Protein AF-C6TDS9-F1 (afdb_monomer)

Organism: Glycine max (NCBI:txid3847)

Solvent-acc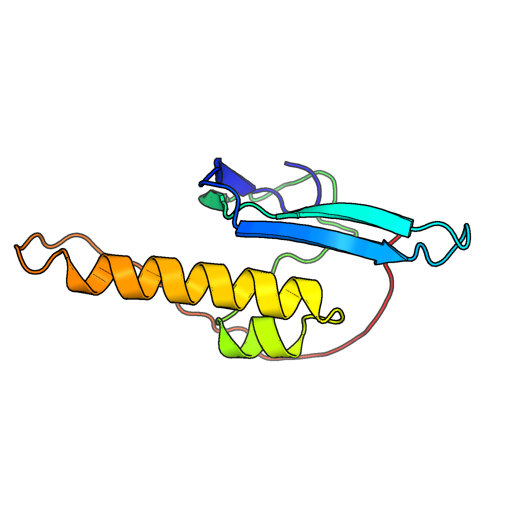essible surface area (backbone atoms only — not comparable to full-atom values): 7444 Å² total; per-residue (Å²): 88,74,69,66,22,49,42,59,50,76,49,73,74,61,52,74,47,79,48,71,44,93,85,71,83,42,78,43,80,47,74,45,61,52,67,51,74,76,45,77,50,94,74,41,92,35,59,91,84,37,84,79,78,79,65,48,75,68,58,46,47,69,69,41,87,46,71,68,55,37,51,44,52,50,49,50,52,52,52,55,55,58,52,62,75,76,54,94,64,90,77,98,66,88,81,71,77,71,81,62,82,80,81,87,80,91,76,91,82,77,99,123

pLDDT: mean 75.98, std 24.21, range [27.31, 96.69]

Secondary structure (DSSP, 8-state):
-TTT-EEEEE----EEEEEE-TTTS-EEEEEE--EEEEEE-S--TTTTT-------HHHHHHH--SHHHHHHHHHHHHHHHHHHTT--S-----------------------

Radius of gyration: 16.45 Å; Cα contacts (8 Å, |Δi|>4): 104; chains: 1; bounding box: 48×30×35 Å

Foldseek 3Di:
DPQFQFDADWADWLDKDWDADPPPRDIDIDTDIDGDTDDHDPDDDCVVPHDHADDDLVVQLVPPPDPVSNSSSVSVVVVVVVVVVVDPDDDDDDPCPPDGDDDDDDDDDDDD

Nearest PDB structures (foldseek):
  3i7u-assembly1_B  TM=8.064E-01  e=2.008E-01  Aquifex aeolicus VF5
  2b0v-assembly1_A  TM=7.142E-0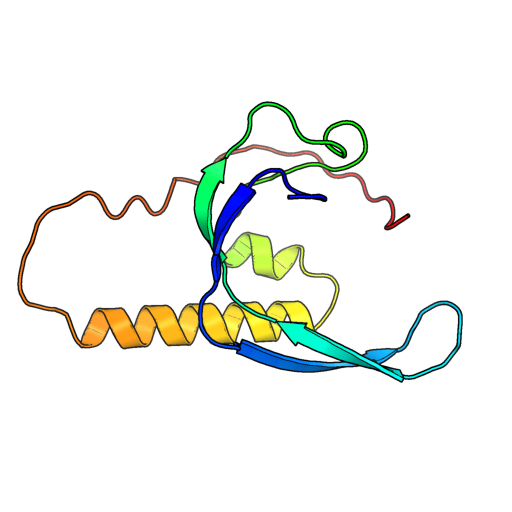1  e=6.381E-01  Nitrosomonas europaea

InterPro domains:
  IPR015797 NUDIX hydrolase-like domain superfamily [SSF55811] (1-81)

Sequence (112 aa):
MEEAGVRGIVGGKLGKWSFKSKTHDTFYEGYMFPLLVQEQLEFWPEQNVRQRIWMSVTEAREVCQHWWMKEALDRLVNRLSGQKQLGHHRDNNKQVLGSINCKGDAKSDLCK

Structure (mmCIF, N/CA/C/O backbone):
data_AF-C6TDS9-F1
#
_entry.id   AF-C6TDS9-F1
#
loop_
_atom_site.group_PDB
_atom_site.id
_atom_site.type_symbol
_atom_site.label_atom_id
_atom_site.label_alt_id
_atom_site.label_comp_id
_atom_site.label_asym_id
_atom_site.label_entity_id
_atom_site.label_seq_id
_atom_site.pdbx_PDB_ins_code
_atom_site.Cartn_x
_atom_site.Cartn_y
_atom_site.Cartn_z
_atom_site.occupancy
_atom_site.B_iso_or_equiv
_atom_site.auth_seq_id
_atom_site.auth_comp_id
_atom_site.auth_asym_id
_atom_site.auth_atom_id
_atom_site.pdbx_PDB_model_num
ATOM 1 N N . MET A 1 1 ? 5.770 -7.316 10.495 1.00 59.03 1 MET A N 1
ATOM 2 C CA . MET A 1 1 ? 5.916 -6.230 11.493 1.00 59.03 1 MET A CA 1
ATOM 3 C C . MET A 1 1 ? 7.026 -5.281 11.077 1.00 59.03 1 MET A C 1
ATOM 5 O O . MET A 1 1 ? 6.896 -4.087 11.320 1.00 59.03 1 MET A O 1
ATOM 9 N N . GLU A 1 2 ? 8.069 -5.808 10.434 1.00 56.34 2 GLU A N 1
ATOM 10 C CA . 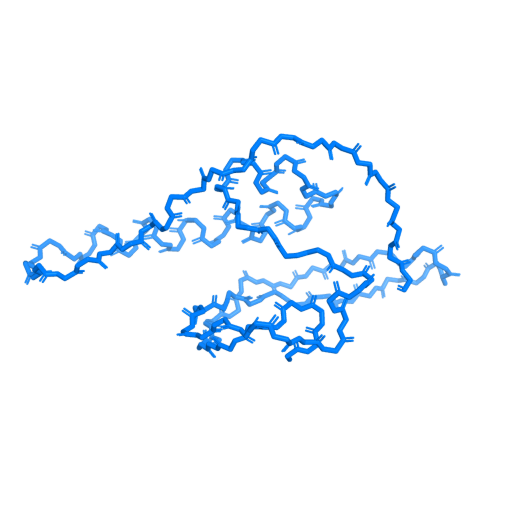GLU A 1 2 ? 9.053 -5.049 9.658 1.00 56.34 2 GLU A CA 1
ATOM 11 C C . GLU A 1 2 ? 8.398 -3.997 8.738 1.00 56.34 2 GLU A C 1
ATOM 13 O O . GLU A 1 2 ? 7.203 -4.061 8.428 1.00 56.34 2 GLU A O 1
ATOM 18 N N . GLU A 1 3 ? 9.190 -2.990 8.393 1.00 79.12 3 GLU A N 1
ATOM 19 C CA . GLU A 1 3 ? 8.881 -1.787 7.614 1.00 79.12 3 GLU A CA 1
ATOM 20 C C . GLU A 1 3 ? 7.929 -0.735 8.224 1.00 79.12 3 GLU A C 1
ATOM 22 O O . GLU A 1 3 ? 8.206 0.457 8.091 1.00 79.12 3 GLU A O 1
ATOM 27 N N . ALA A 1 4 ? 6.837 -1.118 8.904 1.00 87.38 4 ALA A N 1
ATOM 28 C CA . ALA A 1 4 ? 5.819 -0.150 9.364 1.00 87.38 4 ALA A CA 1
ATOM 29 C C . ALA A 1 4 ? 5.321 -0.316 10.812 1.00 87.38 4 ALA A C 1
ATOM 31 O O . ALA A 1 4 ? 4.585 0.542 11.298 1.00 87.38 4 ALA A O 1
ATOM 32 N N . GLY A 1 5 ? 5.678 -1.384 11.532 1.00 92.81 5 GLY A N 1
ATOM 33 C CA . GLY A 1 5 ? 5.323 -1.515 12.953 1.00 92.81 5 GLY A CA 1
ATOM 34 C C . GLY A 1 5 ? 3.819 -1.592 13.239 1.00 92.81 5 GLY A C 1
ATOM 35 O O . GLY A 1 5 ? 3.361 -1.057 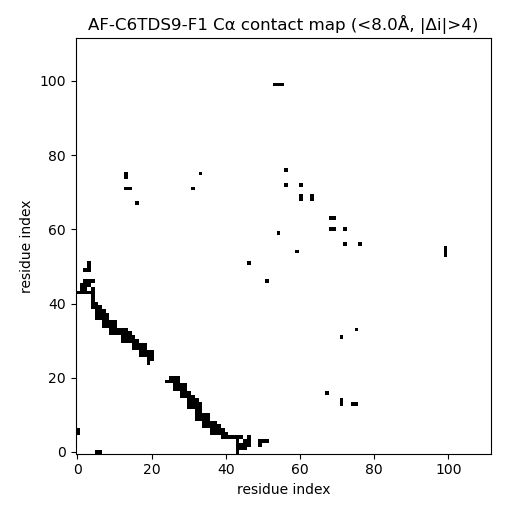14.243 1.00 92.81 5 GLY A O 1
ATOM 36 N N . VAL A 1 6 ? 3.036 -2.222 12.360 1.00 93.25 6 VAL A N 1
ATOM 37 C CA . VAL A 1 6 ? 1.583 -2.404 12.534 1.00 93.25 6 VAL A CA 1
ATOM 38 C C . VAL A 1 6 ? 1.198 -3.881 12.555 1.00 93.25 6 VAL A C 1
ATOM 40 O O . VAL A 1 6 ? 1.867 -4.725 11.948 1.00 93.25 6 VAL A O 1
ATOM 43 N N . ARG A 1 7 ? 0.097 -4.198 13.241 1.00 92.62 7 ARG A N 1
ATOM 44 C CA . ARG A 1 7 ? -0.549 -5.518 13.237 1.00 92.62 7 ARG A CA 1
ATOM 45 C C . ARG A 1 7 ? -2.029 -5.365 12.935 1.00 92.62 7 ARG A C 1
ATOM 47 O O . ARG A 1 7 ? -2.641 -4.343 13.241 1.00 92.62 7 ARG A O 1
ATOM 54 N N . GLY A 1 8 ? -2.606 -6.386 12.319 1.00 93.31 8 GLY A N 1
ATOM 55 C CA . GLY A 1 8 ? -3.988 -6.327 11.884 1.00 93.31 8 GLY A CA 1
ATOM 56 C C . GLY A 1 8 ? -4.442 -7.571 11.146 1.00 93.31 8 GLY A C 1
ATOM 57 O O . GLY A 1 8 ? -3.720 -8.565 11.061 1.00 93.31 8 GLY A O 1
ATOM 58 N N . ILE A 1 9 ? -5.643 -7.483 10.585 1.00 93.75 9 ILE A N 1
ATOM 59 C CA . ILE A 1 9 ? -6.276 -8.567 9.838 1.00 93.75 9 ILE A CA 1
ATOM 60 C C . ILE A 1 9 ? -6.007 -8.363 8.351 1.00 93.75 9 ILE A C 1
ATOM 62 O O . ILE A 1 9 ? -6.356 -7.329 7.777 1.00 93.75 9 ILE A O 1
ATOM 66 N N . VAL A 1 10 ? -5.396 -9.361 7.717 1.00 94.50 10 VAL A N 1
ATOM 67 C CA . VAL A 1 10 ? -5.177 -9.361 6.268 1.00 94.50 10 VAL A CA 1
ATOM 68 C C . VAL A 1 10 ? -6.502 -9.653 5.568 1.00 94.50 10 VAL A C 1
ATOM 70 O O . VAL A 1 10 ? -7.149 -10.665 5.830 1.00 94.50 10 VAL A O 1
ATOM 73 N N . GLY A 1 11 ? -6.917 -8.759 4.678 1.00 92.88 11 GLY A N 1
ATOM 74 C CA . GLY A 1 11 ? -8.094 -8.950 3.841 1.00 92.88 11 GLY A CA 1
ATOM 75 C C . GLY A 1 11 ? -7.796 -9.744 2.569 1.00 92.88 11 GLY A C 1
ATOM 76 O O . GLY A 1 11 ? -6.658 -10.090 2.258 1.00 92.88 11 GLY A O 1
ATOM 77 N N . GLY A 1 12 ? -8.839 -10.010 1.782 1.00 93.62 12 GLY A N 1
ATOM 78 C CA . GLY A 1 12 ? -8.696 -10.751 0.527 1.00 93.62 12 GLY A CA 1
ATOM 79 C C . GLY A 1 12 ? -7.815 -10.031 -0.502 1.00 93.62 12 GLY A C 1
ATOM 80 O O . GLY A 1 12 ? -7.828 -8.801 -0.586 1.00 93.62 12 GLY A O 1
ATOM 81 N N . LYS A 1 13 ? -7.114 -10.805 -1.339 1.00 96.38 13 LYS A N 1
ATOM 82 C CA . LYS A 1 13 ? -6.253 -10.317 -2.432 1.00 96.38 13 LYS A CA 1
ATOM 83 C C . LYS A 1 13 ? -6.921 -9.194 -3.242 1.00 96.38 13 LYS A C 1
ATOM 85 O O . LYS A 1 13 ? -8.076 -9.322 -3.653 1.00 96.38 13 LYS A O 1
ATOM 90 N N . LEU A 1 14 ? -6.198 -8.101 -3.482 1.00 93.56 14 LEU A N 1
ATOM 91 C CA . LEU A 1 14 ? -6.618 -7.000 -4.363 1.00 93.56 14 LEU A CA 1
ATOM 92 C C . LEU A 1 14 ? -6.280 -7.307 -5.821 1.00 93.56 14 LEU A C 1
ATOM 94 O O . LEU A 1 14 ? -7.047 -6.992 -6.730 1.00 93.56 14 LEU A O 1
ATOM 98 N N . GLY A 1 15 ? -5.146 -7.961 -6.052 1.00 94.00 15 GLY A N 1
ATOM 99 C CA . GLY A 1 15 ? -4.730 -8.353 -7.386 1.00 94.00 15 GLY A CA 1
ATOM 100 C C . GLY A 1 15 ? -3.341 -8.966 -7.420 1.00 94.00 15 GLY A C 1
ATOM 101 O O . GLY A 1 15 ? -2.739 -9.263 -6.385 1.00 94.00 15 GLY A O 1
ATOM 102 N N . LYS A 1 16 ? -2.884 -9.168 -8.650 1.00 94.75 16 LYS A N 1
ATOM 103 C CA . LYS A 1 16 ? -1.567 -9.663 -9.023 1.00 94.75 16 LYS A CA 1
ATOM 104 C C . LYS A 1 16 ? -1.062 -8.758 -10.142 1.00 94.75 16 LYS A C 1
ATOM 106 O O . LYS A 1 16 ? -1.819 -8.496 -11.075 1.00 94.75 16 LYS A O 1
ATOM 111 N N . TRP A 1 17 ? 0.181 -8.309 -10.046 1.00 93.00 17 TRP A N 1
ATOM 112 C CA . TRP A 1 17 ? 0.806 -7.428 -11.028 1.00 93.00 17 TRP A CA 1
ATOM 113 C C . TRP A 1 17 ? 2.206 -7.915 -11.356 1.00 93.00 17 TRP A C 1
ATOM 115 O O . TRP A 1 17 ? 2.908 -8.417 -10.481 1.00 93.00 17 TRP A O 1
ATOM 125 N N . SER A 1 18 ? 2.622 -7.732 -12.603 1.00 88.00 18 SER A N 1
ATOM 126 C CA . SER A 1 18 ? 4.006 -7.950 -13.011 1.00 88.00 18 SER A CA 1
ATOM 127 C C . SER A 1 18 ? 4.751 -6.619 -12.990 1.00 88.00 18 SER A C 1
ATOM 129 O O . SER A 1 18 ? 4.262 -5.620 -13.519 1.00 88.00 18 SER A O 1
ATOM 131 N N . PHE A 1 19 ? 5.934 -6.589 -12.385 1.00 82.94 19 PHE A N 1
ATOM 132 C CA . PHE A 1 19 ? 6.793 -5.410 -12.344 1.00 82.94 19 PHE A CA 1
ATOM 133 C C . PHE A 1 19 ? 8.231 -5.783 -12.692 1.00 82.94 19 PHE A C 1
ATOM 135 O O . PHE A 1 19 ? 8.692 -6.889 -12.421 1.00 82.94 19 PHE A O 1
ATOM 142 N N . LYS A 1 20 ? 8.945 -4.856 -13.326 1.00 81.81 20 LYS A N 1
ATOM 143 C CA . LYS A 1 20 ? 10.330 -5.069 -13.740 1.00 81.81 20 LYS A CA 1
ATOM 144 C C . LYS A 1 20 ? 11.277 -4.692 -12.604 1.00 81.81 20 LYS A C 1
ATOM 146 O O . LYS A 1 20 ? 11.145 -3.612 -12.026 1.00 81.81 20 LYS A O 1
ATOM 151 N N . SER A 1 21 ? 12.230 -5.565 -12.289 1.00 77.81 21 SER A N 1
ATOM 152 C CA . SER A 1 21 ? 13.294 -5.239 -11.340 1.00 77.81 21 SER A CA 1
ATOM 153 C C . SER A 1 21 ? 14.220 -4.176 -11.915 1.00 77.81 21 SER A C 1
ATOM 155 O O . SER A 1 21 ? 14.590 -4.225 -13.087 1.00 77.81 21 SER A O 1
ATOM 157 N N . LYS A 1 22 ? 14.633 -3.233 -11.063 1.00 74.50 22 LYS A N 1
ATOM 158 C CA . LYS A 1 22 ? 15.603 -2.193 -11.427 1.00 74.50 22 LYS A CA 1
ATOM 159 C C . LYS A 1 22 ? 17.013 -2.750 -11.645 1.00 74.50 22 LYS A C 1
ATOM 161 O O . LYS A 1 22 ? 17.804 -2.111 -12.322 1.00 74.50 22 LYS A O 1
ATOM 166 N N . THR A 1 23 ? 17.336 -3.901 -11.053 1.00 74.88 23 THR A N 1
ATOM 167 C CA . THR A 1 23 ? 18.710 -4.424 -10.981 1.00 74.88 23 THR A CA 1
ATOM 168 C C . THR A 1 23 ? 18.974 -5.614 -11.891 1.00 74.88 23 THR A C 1
ATOM 170 O O . THR A 1 23 ? 20.108 -5.793 -12.312 1.00 74.88 23 THR A O 1
ATOM 173 N N . HIS A 1 24 ? 17.958 -6.419 -12.206 1.00 70.81 24 HIS A N 1
ATOM 174 C CA . HIS A 1 24 ? 18.172 -7.717 -12.861 1.00 70.81 24 HIS A CA 1
ATOM 175 C C . HIS A 1 24 ? 17.519 -7.844 -14.241 1.00 70.81 24 HIS A C 1
ATOM 177 O O . HIS A 1 24 ? 17.504 -8.936 -14.788 1.00 70.81 24 HIS A O 1
ATOM 183 N N . ASP A 1 25 ? 16.933 -6.772 -14.786 1.00 77.31 25 ASP A N 1
ATOM 184 C CA . ASP A 1 25 ? 16.151 -6.762 -16.043 1.00 77.31 25 ASP A CA 1
ATOM 185 C C . ASP A 1 25 ? 15.000 -7.796 -16.122 1.00 77.31 25 ASP A C 1
ATOM 187 O O . ASP A 1 25 ? 14.298 -7.892 -17.124 1.00 77.31 25 ASP A O 1
ATOM 191 N N . THR A 1 26 ? 14.747 -8.520 -15.033 1.00 84.69 26 THR A N 1
ATOM 192 C CA . THR A 1 26 ? 13.752 -9.586 -14.918 1.00 84.69 26 THR A CA 1
ATOM 193 C C . THR A 1 26 ? 12.404 -9.043 -14.453 1.00 84.69 26 THR A C 1
ATOM 195 O O . THR A 1 26 ? 12.324 -8.107 -13.648 1.00 84.69 26 THR A O 1
ATOM 198 N N . PHE A 1 27 ? 11.327 -9.662 -14.937 1.00 83.69 27 PHE A N 1
ATOM 199 C CA . PHE A 1 27 ? 9.967 -9.413 -14.472 1.00 83.69 27 PHE A CA 1
ATOM 200 C C . PHE A 1 27 ? 9.637 -10.290 -13.266 1.00 83.69 27 PHE A C 1
ATOM 202 O O . PHE A 1 27 ? 9.823 -11.503 -13.293 1.00 83.69 27 PHE A O 1
ATOM 209 N N . TYR A 1 28 ? 9.106 -9.660 -12.226 1.00 86.25 28 TYR A N 1
ATOM 210 C CA . TYR A 1 28 ? 8.643 -10.299 -11.004 1.00 86.25 28 TYR A CA 1
ATOM 211 C C . TYR A 1 28 ? 7.140 -10.128 -10.870 1.00 86.25 28 TYR A C 1
ATOM 213 O O . TYR A 1 28 ? 6.552 -9.185 -11.401 1.00 86.25 28 TYR A O 1
ATOM 221 N N . GLU A 1 29 ? 6.518 -11.039 -10.133 1.00 90.38 29 GLU A N 1
ATOM 222 C CA . GLU A 1 29 ? 5.101 -10.971 -9.809 1.00 90.38 29 GLU A CA 1
ATOM 223 C C . GLU A 1 29 ? 4.920 -10.511 -8.364 1.00 90.38 29 GLU A C 1
ATOM 225 O O . GLU A 1 29 ? 5.506 -11.069 -7.438 1.00 90.38 29 GLU A O 1
ATOM 230 N N . GLY A 1 30 ? 4.090 -9.490 -8.178 1.00 89.62 30 GLY A N 1
ATOM 231 C CA . GLY A 1 30 ? 3.689 -8.966 -6.882 1.00 89.62 30 GLY A CA 1
ATOM 232 C C . GLY A 1 30 ? 2.208 -9.215 -6.627 1.00 89.62 30 GLY A C 1
ATOM 233 O O . GLY A 1 30 ? 1.375 -9.122 -7.533 1.00 89.62 30 GLY A O 1
ATOM 234 N N . TYR A 1 31 ? 1.874 -9.500 -5.373 1.00 93.31 31 TYR A N 1
ATOM 235 C CA . TYR A 1 31 ? 0.503 -9.640 -4.897 1.00 93.31 31 TYR A CA 1
ATOM 236 C C . TYR A 1 31 ? 0.236 -8.564 -3.851 1.00 93.31 31 TYR A C 1
ATOM 238 O O . TYR A 1 31 ? 1.067 -8.352 -2.974 1.00 93.31 31 TYR A O 1
ATOM 246 N N . MET A 1 32 ? -0.932 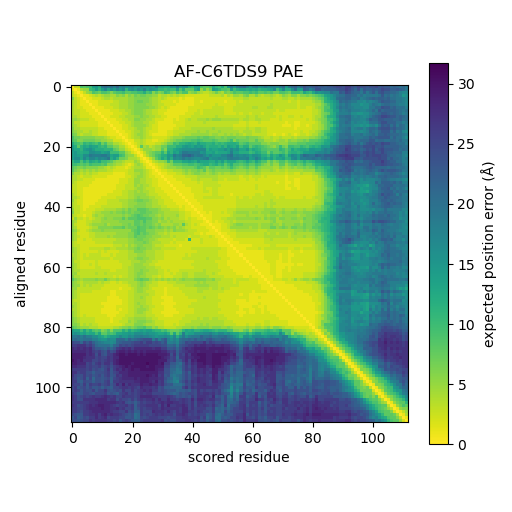-7.923 -3.915 1.00 93.69 32 MET A N 1
ATOM 247 C CA . MET A 1 32 ? -1.329 -6.924 -2.915 1.00 93.69 32 MET A CA 1
ATOM 248 C C . MET A 1 32 ? -2.541 -7.394 -2.128 1.00 93.69 32 MET A C 1
ATOM 250 O O . MET A 1 32 ? -3.512 -7.906 -2.696 1.00 93.69 32 MET A O 1
ATOM 254 N N . PHE A 1 33 ? -2.496 -7.162 -0.821 1.00 95.31 33 PHE A N 1
ATOM 255 C CA . PHE A 1 33 ? -3.557 -7.461 0.133 1.00 95.31 33 PHE A CA 1
ATOM 256 C C . PHE A 1 33 ? -3.784 -6.224 1.006 1.00 95.31 33 PHE A C 1
ATOM 258 O O . PHE A 1 33 ? -2.808 -5.564 1.366 1.00 95.31 33 PHE A O 1
ATOM 265 N N . PRO A 1 34 ? -5.034 -5.880 1.353 1.00 95.12 34 PRO A N 1
ATOM 266 C CA . PRO A 1 34 ? -5.278 -4.823 2.316 1.00 95.12 34 PRO A CA 1
ATOM 267 C C . PRO A 1 34 ? -5.049 -5.364 3.730 1.00 95.12 34 PRO A C 1
ATOM 269 O O . PRO A 1 34 ? -5.364 -6.520 4.013 1.00 95.12 34 PRO A O 1
ATOM 272 N N . LEU A 1 35 ? -4.550 -4.523 4.628 1.00 94.38 35 LEU A N 1
ATOM 273 C CA . LEU A 1 35 ? -4.416 -4.848 6.045 1.00 94.38 35 LEU A CA 1
ATOM 274 C C . LEU A 1 35 ? -5.326 -3.919 6.848 1.00 94.38 35 LEU A C 1
ATOM 276 O O . LEU A 1 35 ? -5.144 -2.703 6.827 1.00 94.38 35 LEU A O 1
ATOM 280 N N . LEU A 1 36 ? -6.294 -4.486 7.566 1.00 94.06 36 LEU A N 1
ATOM 281 C CA . LEU A 1 36 ? -7.066 -3.748 8.559 1.00 94.06 36 LEU A CA 1
ATOM 282 C C . LEU A 1 36 ? -6.238 -3.662 9.838 1.00 94.06 36 LEU A C 1
ATOM 284 O O . LEU A 1 36 ? -6.178 -4.626 10.602 1.00 94.06 36 LEU A O 1
ATOM 288 N N . VAL A 1 37 ? -5.583 -2.525 10.046 1.00 94.06 37 VAL A N 1
ATOM 289 C CA . VAL A 1 37 ? -4.738 -2.290 11.220 1.00 94.06 37 VAL A CA 1
ATOM 290 C C . VAL A 1 37 ? -5.586 -2.297 12.493 1.00 94.06 37 VAL A C 1
ATOM 292 O O . VAL A 1 37 ? -6.608 -1.621 12.574 1.00 94.06 37 VAL A O 1
ATOM 295 N N . GLN A 1 38 ? -5.148 -3.075 13.479 1.00 94.81 38 GLN A N 1
ATOM 296 C CA . GLN A 1 38 ? -5.752 -3.182 14.811 1.00 94.81 38 GLN A CA 1
ATOM 297 C C . GLN A 1 38 ? -4.822 -2.654 15.905 1.00 94.81 38 GLN A C 1
ATOM 299 O O . GLN A 1 38 ? -5.290 -2.217 16.950 1.00 94.81 38 GLN A O 1
ATOM 304 N N . GLU A 1 39 ? -3.513 -2.685 15.663 1.00 94.56 39 GLU A N 1
ATOM 305 C CA . GLU A 1 39 ? -2.494 -2.248 16.609 1.00 94.56 39 GLU A CA 1
ATOM 306 C C . GLU A 1 39 ? -1.371 -1.534 15.851 1.00 94.56 39 GLU A C 1
ATOM 308 O O . GLU A 1 39 ? -0.894 -2.013 14.816 1.00 94.56 39 GLU A O 1
ATOM 313 N N . GLN A 1 40 ? -0.942 -0.393 16.386 1.00 93.94 40 GLN A N 1
ATOM 314 C CA . GLN A 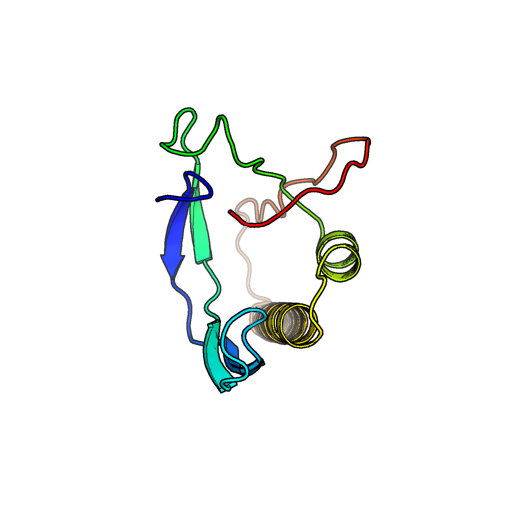1 40 ? 0.236 0.340 15.942 1.00 93.94 40 GLN A CA 1
ATOM 315 C C . GLN A 1 40 ? 1.256 0.325 17.075 1.00 93.94 40 GLN A C 1
ATOM 317 O O . GLN A 1 40 ? 0.941 0.706 18.199 1.00 93.94 40 GLN A O 1
ATOM 322 N N . LEU A 1 41 ? 2.476 -0.097 16.767 1.00 92.44 41 LEU A N 1
ATOM 323 C CA . LEU A 1 41 ? 3.560 -0.145 17.732 1.00 92.44 41 LEU A CA 1
ATOM 324 C C . LEU A 1 41 ? 4.303 1.185 17.772 1.00 92.44 41 LEU A C 1
ATOM 326 O O . LEU A 1 41 ? 4.602 1.780 16.727 1.00 92.44 41 LEU A O 1
ATOM 330 N N . GLU A 1 42 ? 4.632 1.600 18.992 1.00 91.25 42 GLU A N 1
ATOM 331 C CA . GLU A 1 42 ? 5.486 2.758 19.247 1.00 91.25 42 GLU A CA 1
ATOM 332 C C . GLU A 1 42 ? 6.899 2.508 18.717 1.00 91.25 42 GLU A C 1
ATOM 334 O O . GLU A 1 42 ? 7.449 3.338 18.006 1.00 91.25 42 GLU A O 1
ATOM 339 N N . PHE A 1 43 ? 7.437 1.310 18.965 1.00 90.75 43 PHE A N 1
ATOM 340 C CA . PHE A 1 43 ? 8.766 0.907 18.519 1.00 90.75 43 PHE A CA 1
ATOM 341 C C . PHE A 1 43 ? 8.677 -0.239 17.508 1.00 90.75 43 PHE A C 1
ATOM 343 O O . PHE A 1 43 ? 7.986 -1.233 17.740 1.00 90.75 43 PHE A O 1
ATOM 350 N N . TRP A 1 44 ? 9.400 -0.126 16.392 1.00 92.50 44 TRP A N 1
ATOM 351 C CA . TRP A 1 44 ? 9.534 -1.193 15.397 1.00 92.50 44 TRP A CA 1
ATOM 352 C C . TRP A 1 44 ? 10.956 -1.244 14.812 1.00 92.50 44 TRP A C 1
ATOM 354 O O . TRP A 1 44 ? 11.664 -0.234 14.857 1.00 92.50 44 TRP A O 1
ATOM 364 N N . PRO A 1 45 ? 11.401 -2.400 14.274 1.00 87.69 45 PRO A N 1
ATOM 365 C CA . PRO A 1 45 ? 12.805 -2.617 13.901 1.00 87.69 45 PRO A CA 1
ATOM 366 C C . PRO A 1 45 ? 13.393 -1.588 12.923 1.00 87.69 45 PRO A C 1
ATOM 368 O O . PRO A 1 45 ? 14.554 -1.215 13.048 1.00 87.69 45 PRO A O 1
ATOM 371 N N . GLU A 1 46 ? 12.589 -1.081 11.986 1.00 91.94 46 GLU A N 1
ATOM 372 C CA . GLU A 1 46 ? 13.031 -0.160 10.926 1.00 91.94 46 GLU A CA 1
ATOM 373 C C . GLU A 1 46 ? 12.663 1.311 11.171 1.00 91.94 46 GLU A C 1
ATOM 375 O O . GLU A 1 46 ? 12.837 2.141 10.283 1.00 91.94 46 GLU A O 1
ATOM 380 N N . GLN A 1 47 ? 12.171 1.676 12.358 1.00 88.31 47 GLN A N 1
ATOM 381 C CA . GLN A 1 47 ? 11.661 3.032 12.634 1.00 88.31 47 GLN A CA 1
ATOM 382 C C . GLN A 1 47 ? 12.671 4.164 12.401 1.00 88.31 47 GLN A C 1
ATOM 384 O O . GLN A 1 47 ? 12.285 5.300 12.150 1.00 88.31 47 GLN A O 1
ATOM 389 N N . ASN A 1 48 ? 13.967 3.849 12.461 1.00 89.81 48 ASN A N 1
ATOM 390 C CA . ASN A 1 48 ? 15.045 4.815 12.250 1.00 89.81 48 ASN A CA 1
ATOM 391 C C . ASN A 1 48 ? 15.407 5.005 10.768 1.00 89.81 48 ASN A C 1
ATOM 393 O O . ASN A 1 48 ? 16.115 5.949 10.434 1.00 89.81 48 ASN A O 1
ATOM 397 N N . VAL A 1 49 ? 14.964 4.102 9.887 1.00 91.19 49 VAL A N 1
ATOM 398 C CA . VAL A 1 49 ? 15.276 4.120 8.445 1.00 91.19 49 VAL A CA 1
ATOM 399 C C . VAL A 1 49 ? 14.028 4.232 7.572 1.00 91.19 49 VAL A C 1
ATOM 401 O O . VAL A 1 49 ? 14.132 4.536 6.387 1.00 91.19 49 VAL A O 1
ATOM 404 N N . ARG A 1 50 ? 12.838 4.038 8.149 1.00 89.12 50 ARG A N 1
ATOM 405 C CA . ARG A 1 50 ? 11.551 4.189 7.471 1.00 89.12 50 ARG A CA 1
ATOM 406 C C . ARG A 1 50 ? 10.596 5.059 8.262 1.00 89.12 50 ARG A C 1
ATOM 408 O O . ARG A 1 50 ? 10.519 4.982 9.484 1.00 89.12 50 ARG A O 1
ATOM 415 N N . GLN A 1 51 ? 9.804 5.833 7.529 1.00 88.44 51 GLN A N 1
ATOM 416 C CA . GLN A 1 51 ? 8.743 6.655 8.093 1.00 88.44 51 GLN A CA 1
ATOM 417 C C . GLN A 1 51 ? 7.384 5.985 7.902 1.00 88.44 51 GLN A C 1
ATOM 419 O O . GLN A 1 51 ? 7.067 5.477 6.826 1.00 88.44 51 GLN A O 1
ATOM 424 N N . ARG A 1 52 ? 6.561 6.027 8.951 1.00 91.62 52 ARG A N 1
ATOM 425 C CA . ARG A 1 52 ? 5.149 5.644 8.903 1.00 91.62 52 ARG A CA 1
ATOM 426 C C . ARG A 1 52 ? 4.304 6.908 8.893 1.00 91.62 52 ARG A C 1
ATOM 428 O O . ARG A 1 52 ? 4.357 7.688 9.838 1.00 91.62 52 ARG A O 1
ATOM 435 N N . ILE A 1 53 ? 3.491 7.064 7.855 1.00 90.31 53 ILE A N 1
ATOM 436 C CA . ILE A 1 53 ? 2.572 8.191 7.702 1.00 90.31 53 ILE A CA 1
ATOM 437 C C . ILE A 1 53 ? 1.196 7.628 7.356 1.00 90.31 53 ILE A C 1
ATOM 439 O O . ILE A 1 53 ? 1.062 6.783 6.471 1.00 90.31 53 ILE A O 1
ATOM 443 N N . TRP A 1 54 ? 0.171 8.090 8.065 1.00 91.44 54 TRP A N 1
ATOM 444 C CA . TRP A 1 54 ? -1.216 7.847 7.683 1.00 91.44 54 TRP A CA 1
ATOM 445 C C . TRP A 1 54 ? -1.604 8.855 6.608 1.00 91.44 54 TRP A C 1
ATOM 447 O O . TRP A 1 54 ? -1.321 10.035 6.769 1.00 91.44 54 TRP A O 1
ATOM 457 N N . MET A 1 55 ? -2.215 8.397 5.516 1.00 92.00 55 MET A N 1
ATOM 458 C CA . MET A 1 55 ? -2.526 9.235 4.351 1.00 92.00 55 MET A CA 1
ATOM 459 C C . MET A 1 55 ? -3.971 9.039 3.898 1.00 92.00 55 MET A C 1
ATOM 461 O O . MET A 1 55 ? -4.520 7.939 4.022 1.00 92.00 55 MET A O 1
ATOM 465 N N . SER A 1 56 ? -4.598 10.096 3.378 1.00 92.94 56 SER A N 1
ATOM 466 C CA . SER A 1 56 ? -5.885 9.962 2.700 1.00 92.94 56 SER A CA 1
ATOM 467 C C . SER A 1 56 ? -5.710 9.178 1.408 1.00 92.94 56 SER A C 1
ATOM 469 O O . SER A 1 56 ? -4.611 9.057 0.871 1.00 92.94 56 SER A O 1
ATOM 471 N N . VAL A 1 57 ? -6.811 8.650 0.874 1.00 92.12 57 VAL A N 1
ATOM 472 C CA . VAL A 1 57 ? -6.785 7.926 -0.404 1.00 92.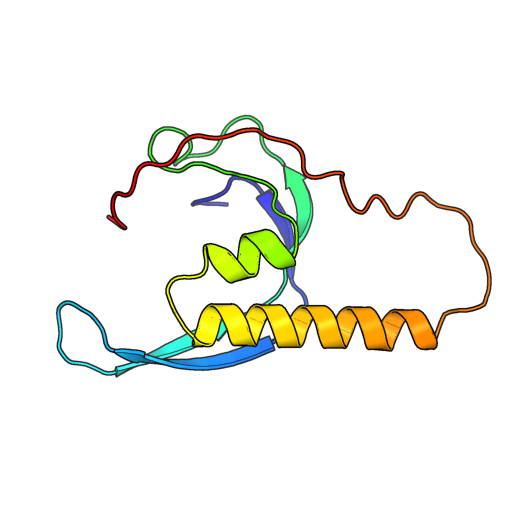12 57 VAL A CA 1
ATOM 473 C C . VAL A 1 57 ? -6.208 8.801 -1.520 1.00 92.12 57 VAL A C 1
ATOM 475 O O . VAL A 1 57 ? -5.418 8.321 -2.332 1.00 92.12 57 VAL A O 1
ATOM 478 N N . THR A 1 58 ? -6.578 10.081 -1.553 1.00 94.12 58 THR A N 1
ATOM 479 C CA . THR A 1 58 ? -6.109 11.023 -2.572 1.00 94.12 58 THR A CA 1
ATOM 480 C C . THR A 1 58 ? -4.604 11.251 -2.458 1.00 94.12 58 THR A C 1
ATOM 482 O O . THR A 1 58 ? -3.890 11.050 -3.435 1.00 94.12 58 THR A O 1
ATOM 485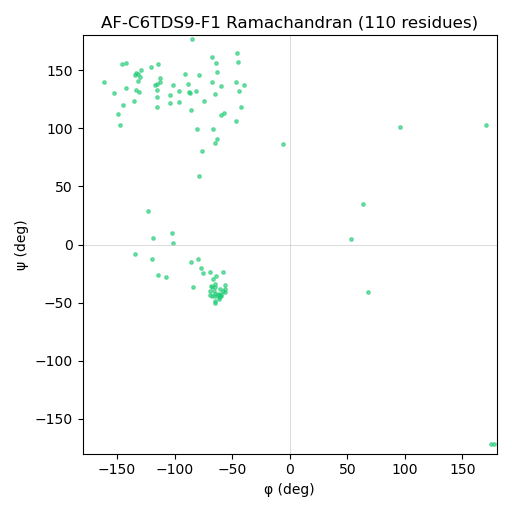 N N . GLU A 1 59 ? -4.101 11.557 -1.261 1.00 93.44 59 GLU A N 1
ATOM 486 C CA . GLU A 1 59 ? -2.663 11.779 -1.043 1.00 93.44 59 GLU A CA 1
ATOM 487 C C . GLU A 1 59 ? -1.858 10.495 -1.295 1.00 93.44 59 GLU A C 1
ATOM 489 O O . GLU A 1 59 ? -0.818 10.518 -1.952 1.00 93.44 59 GLU A O 1
ATOM 494 N N . ALA A 1 60 ? -2.356 9.344 -0.829 1.00 93.62 60 ALA A N 1
ATOM 495 C CA . ALA A 1 60 ? -1.721 8.048 -1.049 1.00 93.62 60 A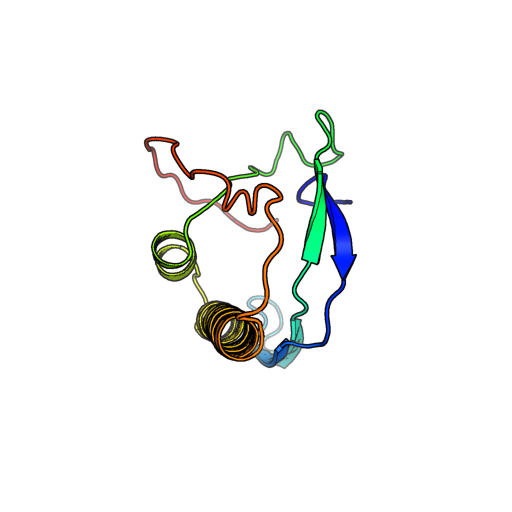LA A CA 1
ATOM 496 C C . ALA A 1 60 ? -1.568 7.749 -2.549 1.00 93.62 60 ALA A C 1
ATOM 498 O O . ALA A 1 60 ? -0.531 7.251 -2.996 1.00 93.62 60 ALA A O 1
ATOM 499 N N . ARG A 1 61 ? -2.580 8.089 -3.355 1.00 93.25 61 ARG A N 1
ATOM 500 C CA . ARG A 1 61 ? -2.526 7.946 -4.813 1.00 93.25 61 ARG A CA 1
ATOM 501 C C . ARG A 1 61 ? -1.467 8.850 -5.445 1.00 93.25 61 ARG A C 1
ATOM 503 O O . ARG A 1 61 ? -0.849 8.438 -6.429 1.00 93.25 61 ARG A O 1
ATOM 510 N N . GLU A 1 62 ? -1.276 10.059 -4.932 1.00 95.12 62 GLU A N 1
ATOM 511 C CA . GLU A 1 62 ? -0.276 11.003 -5.442 1.00 95.12 62 GLU A CA 1
ATOM 512 C C . GLU A 1 62 ? 1.148 10.504 -5.185 1.00 95.12 62 GLU A C 1
ATOM 514 O O . GLU A 1 62 ? 1.961 10.492 -6.111 1.00 95.12 62 GLU A O 1
ATOM 519 N N . VAL A 1 63 ? 1.427 9.993 -3.980 1.00 92.56 63 VAL A N 1
ATOM 520 C CA . VAL A 1 63 ? 2.769 9.506 -3.607 1.00 92.56 63 VAL A CA 1
ATOM 521 C C . VAL A 1 63 ? 3.124 8.136 -4.188 1.00 92.56 63 VAL A C 1
ATOM 523 O O . VAL A 1 63 ? 4.303 7.788 -4.284 1.00 92.56 63 VAL A O 1
ATOM 526 N N . CYS A 1 64 ? 2.134 7.340 -4.604 1.00 91.06 64 CYS A N 1
ATOM 527 C CA . CYS A 1 64 ? 2.373 6.055 -5.257 1.00 91.06 64 CYS A CA 1
ATOM 528 C C . CYS A 1 64 ? 3.192 6.236 -6.548 1.00 91.06 64 CYS A C 1
ATOM 530 O O . CYS A 1 64 ? 2.697 6.730 -7.558 1.00 91.06 64 CYS A O 1
ATOM 532 N N . GLN A 1 65 ? 4.438 5.762 -6.549 1.00 88.00 65 GLN A N 1
ATOM 533 C CA . GLN A 1 65 ? 5.353 5.914 -7.689 1.00 88.00 65 GLN A CA 1
ATOM 534 C C . GLN A 1 65 ? 5.036 4.983 -8.867 1.00 88.00 65 GLN A C 1
ATOM 536 O O . GLN A 1 65 ? 5.386 5.272 -10.010 1.00 88.00 65 GLN A O 1
ATOM 541 N N . HIS A 1 66 ? 4.381 3.853 -8.603 1.00 86.69 66 HIS A N 1
ATOM 542 C CA . HIS A 1 66 ? 4.086 2.847 -9.615 1.00 86.69 66 HIS A CA 1
ATOM 543 C C . HIS A 1 66 ? 2.589 2.745 -9.880 1.00 86.69 66 HIS A C 1
ATOM 545 O O . HIS A 1 66 ? 1.772 2.768 -8.960 1.00 86.69 66 HIS A O 1
ATOM 551 N N . TRP A 1 67 ? 2.239 2.586 -11.158 1.00 91.12 67 TRP A N 1
ATOM 552 C CA . TRP A 1 67 ? 0.854 2.474 -11.613 1.00 91.12 67 TRP A CA 1
ATOM 553 C C . TRP A 1 67 ? 0.102 1.333 -10.910 1.00 91.12 67 TRP A C 1
ATOM 555 O O . TRP A 1 67 ? -1.047 1.514 -10.519 1.00 91.12 67 TRP A O 1
ATOM 565 N N . TRP A 1 68 ? 0.771 0.201 -10.666 1.00 90.94 68 TRP A N 1
ATOM 566 C CA . TRP A 1 68 ? 0.175 -0.960 -10.006 1.00 90.94 68 TRP A CA 1
ATOM 567 C C . TRP A 1 68 ? -0.184 -0.684 -8.539 1.00 90.94 68 TRP A C 1
ATOM 569 O O . TRP A 1 68 ? -1.169 -1.225 -8.044 1.00 90.94 68 TRP A O 1
ATOM 579 N N . MET A 1 69 ? 0.549 0.201 -7.848 1.00 91.38 69 MET A N 1
ATOM 580 C CA . MET A 1 69 ? 0.190 0.631 -6.489 1.00 91.38 69 MET A CA 1
ATOM 581 C C . MET A 1 69 ? -1.079 1.483 -6.504 1.00 91.38 69 MET A C 1
ATOM 583 O O . MET A 1 69 ? -1.979 1.262 -5.694 1.00 91.38 69 MET A O 1
ATOM 587 N N . LYS A 1 70 ? -1.183 2.411 -7.467 1.00 94.69 70 LYS A N 1
ATOM 588 C CA . LYS A 1 70 ? -2.382 3.245 -7.653 1.00 94.69 70 LYS A CA 1
ATOM 589 C C . LYS A 1 70 ? -3.604 2.383 -7.961 1.00 94.69 70 LYS A C 1
ATOM 591 O O . LYS A 1 70 ? -4.647 2.558 -7.343 1.00 94.69 70 LYS A O 1
ATOM 596 N N . GLU A 1 71 ? -3.458 1.408 -8.854 1.00 95.69 71 GLU A N 1
ATOM 597 C CA . GLU A 1 71 ? -4.551 0.497 -9.191 1.00 95.69 71 GLU A CA 1
ATOM 598 C C . GLU A 1 71 ? -4.953 -0.390 -8.000 1.00 95.69 71 GLU A C 1
ATOM 600 O O . GLU A 1 71 ? -6.140 -0.604 -7.754 1.00 95.69 71 GLU A O 1
ATOM 605 N N . ALA A 1 72 ? -3.991 -0.893 -7.219 1.00 95.38 72 ALA A N 1
ATOM 606 C CA . ALA A 1 72 ? -4.293 -1.651 -6.007 1.00 95.38 72 ALA A CA 1
ATOM 607 C C . ALA A 1 72 ? -5.099 -0.812 -4.999 1.00 95.38 72 ALA A C 1
ATOM 609 O O . ALA A 1 72 ? -6.080 -1.308 -4.436 1.00 95.38 72 ALA A O 1
ATOM 610 N N . LEU A 1 73 ? -4.728 0.460 -4.817 1.00 95.81 73 LEU A N 1
ATOM 611 C CA . LEU A 1 73 ? -5.457 1.408 -3.975 1.00 95.81 73 LEU A CA 1
ATOM 612 C C . LEU A 1 73 ? -6.893 1.621 -4.481 1.00 95.81 73 LEU A C 1
ATOM 614 O O . LEU A 1 73 ? -7.834 1.536 -3.694 1.00 95.81 73 LEU A O 1
ATOM 618 N N . ASP A 1 74 ? -7.089 1.791 -5.788 1.00 95.94 74 ASP A N 1
ATOM 619 C CA . ASP A 1 74 ? -8.425 1.943 -6.382 1.00 95.94 74 ASP A CA 1
ATOM 620 C C . ASP A 1 74 ? -9.312 0.728 -6.163 1.00 95.94 74 ASP A C 1
ATOM 622 O O . ASP A 1 74 ? -10.484 0.848 -5.803 1.00 95.94 74 ASP A O 1
ATOM 626 N N . ARG A 1 75 ? -8.749 -0.471 -6.337 1.00 96.69 75 ARG A N 1
ATOM 627 C CA . ARG A 1 75 ? -9.472 -1.720 -6.083 1.00 96.69 75 ARG A CA 1
ATOM 628 C C . ARG A 1 75 ? -9.913 -1.821 -4.627 1.00 96.69 75 ARG A C 1
ATOM 630 O O . ARG A 1 75 ? -11.020 -2.297 -4.364 1.00 96.69 75 ARG A O 1
ATOM 637 N N . LEU A 1 76 ? -9.083 -1.370 -3.686 1.00 95.38 76 LEU A N 1
ATOM 638 C CA . LEU A 1 76 ? -9.454 -1.308 -2.274 1.00 95.38 76 LEU A CA 1
ATOM 639 C C . LEU A 1 76 ? -10.602 -0.316 -2.045 1.00 95.38 76 LEU A C 1
ATOM 641 O O . LEU A 1 76 ? -11.602 -0.679 -1.427 1.00 95.38 76 LEU A O 1
ATOM 645 N N . VAL A 1 77 ? -10.500 0.900 -2.582 1.00 95.38 77 VAL A N 1
ATOM 646 C CA . VAL A 1 77 ? -11.531 1.944 -2.447 1.00 95.38 77 VAL A CA 1
ATOM 647 C C . VAL A 1 77 ? -12.870 1.484 -3.019 1.00 95.38 77 VAL A C 1
ATOM 649 O O . VAL A 1 77 ? -13.903 1.631 -2.364 1.00 95.38 77 VAL A O 1
ATOM 652 N N . ASN A 1 78 ? -12.859 0.861 -4.197 1.00 95.06 78 ASN A N 1
ATOM 653 C CA . ASN A 1 78 ? -14.057 0.317 -4.833 1.00 95.06 78 ASN A CA 1
ATOM 654 C C . ASN A 1 78 ? -14.697 -0.786 -3.983 1.00 95.06 78 ASN A C 1
ATOM 656 O O . ASN A 1 78 ? -15.914 -0.793 -3.798 1.00 95.06 78 ASN A O 1
ATOM 660 N N . ARG A 1 79 ? -13.888 -1.684 -3.402 1.00 93.75 79 ARG A N 1
ATOM 661 C CA . ARG A 1 79 ? -14.380 -2.738 -2.501 1.00 93.75 79 ARG A CA 1
ATOM 662 C C . ARG A 1 79 ? -15.057 -2.152 -1.263 1.00 93.75 79 ARG A C 1
ATOM 664 O O . ARG A 1 79 ? -16.154 -2.579 -0.915 1.00 93.75 79 ARG A O 1
ATOM 671 N N . LEU A 1 80 ? -14.428 -1.166 -0.624 1.00 90.62 80 LEU A N 1
ATOM 672 C CA . LEU A 1 80 ? -14.975 -0.509 0.567 1.00 90.62 80 LEU A CA 1
ATOM 673 C C . LEU A 1 80 ? -16.239 0.302 0.246 1.00 90.62 80 LEU A C 1
ATOM 675 O O . LEU A 1 80 ? -17.180 0.322 1.036 1.00 90.62 80 LEU A O 1
ATOM 679 N N . SER A 1 81 ? -16.288 0.936 -0.925 1.00 90.06 81 SER A N 1
ATOM 680 C CA . SER A 1 81 ? -17.456 1.702 -1.377 1.00 90.06 81 SER A CA 1
ATOM 681 C C . SER A 1 81 ? -18.639 0.789 -1.700 1.00 90.06 81 SER A C 1
ATOM 683 O O . SER A 1 81 ? -19.761 1.090 -1.306 1.00 90.06 81 SER A O 1
ATOM 685 N N . GLY A 1 82 ? -18.397 -0.367 -2.329 1.00 80.00 82 GLY A N 1
ATOM 686 C CA . GLY A 1 82 ? -19.430 -1.379 -2.572 1.00 80.00 82 GLY A CA 1
ATOM 687 C C . GLY A 1 82 ? -19.992 -1.995 -1.285 1.00 80.00 82 GLY A C 1
ATOM 688 O O . GLY A 1 82 ? -21.187 -2.263 -1.204 1.00 80.00 82 GLY A O 1
ATOM 689 N N . GLN A 1 83 ? -19.163 -2.153 -0.248 1.00 66.44 83 GLN A N 1
ATOM 690 C CA . GLN A 1 83 ? -19.609 -2.636 1.066 1.00 66.44 83 GLN A CA 1
ATOM 691 C C . GLN A 1 83 ? -20.516 -1.636 1.796 1.00 66.44 83 GLN A C 1
ATOM 693 O O . GLN A 1 83 ? -21.470 -2.049 2.453 1.00 66.44 83 GLN A O 1
ATOM 698 N N . LYS A 1 84 ? -20.270 -0.326 1.655 1.00 58.84 84 LYS A N 1
ATOM 699 C CA . LYS A 1 84 ? -21.108 0.714 2.279 1.00 58.84 84 LYS A CA 1
ATOM 700 C C . LYS A 1 84 ? -22.549 0.727 1.754 1.00 58.84 84 LYS A C 1
ATOM 702 O O . LYS A 1 84 ? -23.450 1.086 2.504 1.00 58.84 84 LYS A O 1
ATOM 707 N N . GLN A 1 85 ? -22.777 0.279 0.520 1.00 49.75 85 GLN A N 1
ATOM 708 C CA . GLN A 1 85 ? -24.108 0.265 -0.099 1.00 49.75 85 GLN A CA 1
ATOM 709 C C . GLN A 1 85 ? -24.988 -0.920 0.343 1.00 49.75 85 GLN A C 1
ATOM 711 O O . GLN A 1 85 ? -26.189 -0.905 0.099 1.00 49.75 85 GLN A O 1
ATOM 716 N N . LEU A 1 86 ? -24.424 -1.931 1.015 1.00 48.94 86 LEU A N 1
ATOM 717 C CA . LEU A 1 86 ? -25.150 -3.128 1.473 1.00 48.94 86 LEU A CA 1
ATOM 718 C C . LEU A 1 86 ? -25.504 -3.094 2.975 1.00 48.94 86 LEU A C 1
ATOM 720 O O . LEU A 1 86 ? -26.078 -4.050 3.486 1.00 48.94 86 LEU A O 1
ATOM 724 N N . GLY A 1 87 ? -25.166 -2.011 3.687 1.00 43.66 87 GLY A N 1
ATOM 725 C CA . GLY A 1 87 ? -25.190 -1.947 5.154 1.00 43.66 87 GLY A CA 1
ATOM 726 C C . GLY A 1 87 ? -26.053 -0.845 5.774 1.00 43.66 87 GLY A C 1
ATOM 727 O O . GLY A 1 87 ? -25.727 -0.389 6.866 1.00 43.66 87 GLY A O 1
ATOM 728 N N . HIS A 1 88 ? -27.140 -0.393 5.135 1.00 39.94 88 HIS A N 1
ATOM 729 C CA . HIS A 1 88 ? -28.083 0.540 5.776 1.00 39.94 88 HIS A CA 1
ATOM 730 C C . HIS A 1 88 ? -29.044 -0.183 6.744 1.00 39.94 88 HIS A C 1
ATOM 732 O O . HIS A 1 88 ? -30.262 -0.135 6.596 1.00 39.94 88 HIS A O 1
ATOM 738 N N . HIS A 1 89 ? -28.487 -0.851 7.757 1.00 36.88 89 HIS A N 1
ATOM 739 C CA . HIS A 1 89 ? -29.171 -1.123 9.018 1.00 36.88 89 HIS A CA 1
ATOM 740 C C . HIS A 1 89 ? -28.188 -0.833 10.161 1.00 36.88 89 HIS A C 1
ATOM 742 O O . HIS A 1 89 ? -27.074 -1.347 10.176 1.00 36.88 89 HIS A O 1
ATOM 748 N N . ARG A 1 90 ? -28.614 0.065 11.057 1.00 43.62 90 ARG A N 1
ATOM 749 C CA . ARG A 1 90 ? -27.880 0.689 12.173 1.00 43.62 90 ARG A CA 1
ATOM 750 C C . ARG A 1 90 ? -26.945 -0.264 12.925 1.00 43.62 90 ARG A C 1
ATOM 752 O O . ARG A 1 90 ? -27.384 -1.342 13.299 1.00 43.62 90 ARG A O 1
ATOM 759 N N . ASP A 1 91 ? -25.740 0.219 13.248 1.00 36.62 91 ASP A N 1
ATOM 760 C CA . ASP A 1 91 ? -25.394 0.521 14.643 1.00 36.62 91 ASP A CA 1
ATOM 761 C C . ASP A 1 91 ? -24.196 1.472 14.788 1.00 36.62 91 ASP A C 1
ATOM 763 O O . ASP A 1 91 ? -23.204 1.429 14.059 1.00 36.62 91 ASP A O 1
ATOM 767 N N . ASN A 1 92 ? -24.346 2.380 15.753 1.00 43.28 92 ASN A N 1
ATOM 768 C CA . ASN A 1 92 ? -23.386 3.392 16.163 1.00 43.28 92 ASN A CA 1
ATOM 769 C C . ASN A 1 92 ? -22.151 2.742 16.796 1.00 43.28 92 ASN A C 1
ATOM 771 O O . ASN A 1 92 ? -22.149 2.454 17.990 1.00 43.28 92 ASN A O 1
ATOM 775 N N . ASN A 1 93 ? -21.060 2.596 16.047 1.00 33.56 93 ASN A N 1
ATOM 776 C CA . ASN A 1 93 ? -19.743 2.536 16.668 1.00 33.56 93 ASN A CA 1
ATOM 777 C C . ASN A 1 93 ? -18.682 3.107 15.728 1.00 33.56 93 ASN A C 1
ATOM 779 O O . ASN A 1 93 ? -18.425 2.568 14.656 1.00 33.56 93 ASN A O 1
ATOM 783 N N . LYS A 1 94 ? -18.141 4.255 16.143 1.00 42.56 94 LYS A N 1
ATOM 784 C CA . LYS A 1 94 ? -17.013 5.019 15.595 1.00 42.56 94 LYS A CA 1
ATOM 785 C C . LYS A 1 94 ? -16.274 4.318 14.445 1.00 42.56 94 LYS A C 1
ATOM 787 O O . LYS A 1 94 ? -15.240 3.686 14.652 1.00 42.56 94 LYS A O 1
ATOM 792 N N . GLN A 1 95 ? -16.748 4.501 13.213 1.00 38.50 95 GLN A N 1
ATOM 793 C CA . GLN A 1 95 ? -15.921 4.249 12.039 1.00 38.50 95 GLN A CA 1
ATOM 794 C C . GLN A 1 95 ? -14.962 5.432 11.928 1.00 38.50 95 GLN A C 1
ATOM 796 O O . GLN A 1 95 ? -15.209 6.409 11.226 1.00 38.50 95 GLN A O 1
ATOM 801 N N . VAL A 1 96 ? -13.898 5.365 12.725 1.00 39.06 96 VAL A N 1
ATOM 802 C CA . VAL A 1 96 ? -12.749 6.253 12.632 1.00 39.06 96 VAL A CA 1
ATOM 803 C C . VAL A 1 96 ? -12.105 5.965 11.275 1.00 39.06 96 VAL A C 1
ATOM 805 O O . VAL A 1 96 ? -11.214 5.131 11.156 1.00 39.06 96 VAL A O 1
ATOM 808 N N . LEU A 1 97 ? -12.573 6.644 10.224 1.00 40.38 97 LEU A N 1
ATOM 809 C CA . LEU A 1 97 ? -11.650 7.097 9.192 1.00 40.38 97 LEU A CA 1
ATOM 810 C C . LEU A 1 97 ? -10.736 8.071 9.939 1.00 40.38 97 LEU A C 1
ATOM 812 O O . LEU A 1 97 ? -11.106 9.220 10.170 1.00 40.38 97 LEU A O 1
ATOM 816 N N . GLY A 1 98 ? -9.637 7.544 10.477 1.00 29.17 98 GLY A N 1
ATOM 817 C CA . GLY A 1 98 ? -8.688 8.310 11.269 1.00 29.17 98 GLY A CA 1
ATOM 818 C C . GLY A 1 98 ? -8.201 9.473 10.434 1.00 29.17 98 GLY A C 1
ATOM 819 O O . GLY A 1 98 ? -7.570 9.267 9.402 1.00 29.17 98 GLY A O 1
ATOM 820 N N . SER A 1 99 ? -8.579 10.669 10.871 1.00 27.31 99 SER A N 1
ATOM 821 C CA . SER A 1 99 ? -8.186 11.952 10.322 1.00 27.31 99 SER A CA 1
ATOM 822 C C . SER A 1 99 ? -6.702 11.952 9.983 1.00 27.31 99 SER A C 1
ATOM 824 O O . SER A 1 99 ? -5.852 11.793 10.858 1.00 27.31 99 SER A O 1
ATOM 826 N N . ILE A 1 100 ? -6.408 12.145 8.706 1.00 31.95 100 ILE A N 1
ATOM 827 C CA . ILE A 1 100 ? -5.060 12.397 8.234 1.00 31.95 100 ILE A CA 1
ATOM 828 C C . ILE A 1 100 ? -4.819 13.888 8.358 1.00 31.95 100 ILE A C 1
ATOM 830 O O . ILE A 1 100 ? -5.505 14.684 7.727 1.00 31.95 100 ILE A O 1
ATOM 834 N N . ASN A 1 101 ? -3.873 14.254 9.209 1.00 28.39 101 ASN A N 1
ATOM 835 C CA . ASN A 1 101 ? -3.318 15.594 9.266 1.00 28.39 101 ASN A CA 1
ATOM 836 C C . ASN A 1 101 ? -1.860 15.472 9.686 1.00 28.39 101 ASN A C 1
ATOM 838 O O . ASN A 1 101 ? -1.593 15.323 10.875 1.00 28.39 101 ASN A O 1
ATOM 842 N N . CYS A 1 102 ? -0.932 15.609 8.742 1.00 30.22 102 CYS A N 1
ATOM 843 C CA . CYS A 1 102 ? 0.435 16.035 9.029 1.00 30.22 102 CYS A CA 1
ATOM 844 C C . CYS A 1 102 ? 0.928 16.894 7.857 1.00 30.22 102 CYS A C 1
ATOM 846 O O . CYS A 1 102 ? 0.945 16.447 6.715 1.00 30.22 102 CYS A O 1
ATOM 848 N N . LYS A 1 103 ? 1.285 18.146 8.156 1.00 28.42 103 LYS A N 1
ATOM 849 C CA . LYS A 1 103 ? 1.919 19.097 7.234 1.00 28.42 103 LYS A CA 1
ATOM 850 C C . LYS A 1 103 ? 3.312 18.598 6.807 1.00 28.42 103 LYS A C 1
ATOM 852 O O . LYS A 1 103 ? 3.904 17.806 7.534 1.00 28.42 103 LYS A O 1
ATOM 857 N N . GLY A 1 104 ? 3.761 19.084 5.641 1.00 30.12 104 GLY A N 1
ATOM 858 C CA . GLY A 1 104 ? 5.005 18.758 4.918 1.00 30.12 104 GLY A CA 1
ATOM 859 C C . GLY A 1 104 ? 6.288 18.711 5.761 1.00 30.12 104 GLY A C 1
ATOM 860 O O . GLY A 1 104 ? 6.313 19.144 6.905 1.00 30.12 104 GLY A O 1
ATOM 861 N N . ASP A 1 105 ? 7.386 18.139 5.271 1.00 30.28 105 ASP A N 1
ATOM 862 C CA . ASP A 1 105 ? 7.973 18.418 3.962 1.00 30.28 105 ASP A CA 1
ATOM 863 C C . ASP A 1 105 ? 8.632 17.202 3.293 1.00 30.28 105 ASP A C 1
ATOM 865 O O . ASP A 1 105 ? 9.081 16.247 3.926 1.00 30.28 105 ASP A O 1
ATOM 869 N N . ALA A 1 106 ? 8.702 17.281 1.965 1.00 42.75 106 ALA A N 1
ATOM 870 C CA . ALA A 1 106 ? 9.349 16.332 1.078 1.00 42.75 106 ALA A CA 1
ATOM 871 C C . ALA A 1 106 ? 10.849 16.178 1.365 1.00 42.75 106 ALA A C 1
ATOM 873 O O . ALA A 1 106 ? 11.555 17.180 1.401 1.00 42.75 106 ALA A O 1
ATOM 874 N N . LYS A 1 107 ? 11.349 14.934 1.376 1.00 32.50 107 LYS A N 1
ATOM 875 C CA . LYS A 1 107 ? 12.522 14.532 0.582 1.00 32.50 107 LYS A CA 1
ATOM 876 C C . LYS A 1 107 ? 12.464 13.044 0.243 1.00 32.50 107 LYS A C 1
ATOM 878 O O . LYS A 1 107 ? 12.226 12.189 1.089 1.00 32.50 107 LYS A O 1
ATOM 883 N N . SER A 1 108 ? 12.662 12.793 -1.044 1.00 42.28 108 SER A N 1
ATOM 884 C CA . SER A 1 108 ? 13.088 11.530 -1.629 1.00 42.28 108 SER A CA 1
ATOM 885 C C . SER A 1 108 ? 14.269 10.938 -0.867 1.00 42.28 108 SER A C 1
ATOM 887 O O . SER A 1 108 ? 15.157 11.691 -0.486 1.00 42.28 108 SER A O 1
ATOM 889 N N . ASP A 1 109 ? 14.264 9.620 -0.678 1.00 33.09 109 ASP A N 1
ATOM 890 C CA . ASP A 1 109 ? 15.370 8.689 -0.965 1.00 33.09 109 ASP A CA 1
ATOM 891 C C . ASP A 1 109 ? 14.985 7.333 -0.357 1.00 33.09 109 ASP A C 1
ATOM 893 O O . ASP A 1 109 ? 14.764 7.185 0.835 1.00 33.09 109 ASP A O 1
ATOM 897 N N . LEU A 1 110 ? 14.559 6.399 -1.201 1.00 33.94 110 LEU A N 1
ATOM 898 C CA . LEU A 1 110 ? 15.397 5.332 -1.746 1.00 33.94 110 LEU A CA 1
ATOM 899 C C . LEU A 1 110 ? 15.233 4.068 -0.897 1.00 33.94 110 LEU A C 1
ATOM 901 O O . LEU A 1 110 ? 15.827 3.911 0.158 1.00 33.94 110 LEU A O 1
ATOM 905 N N . CYS A 1 111 ? 14.426 3.157 -1.437 1.00 31.22 111 CYS A N 1
ATOM 906 C CA . CYS A 1 111 ? 14.414 1.745 -1.091 1.00 31.22 111 CYS A CA 1
ATOM 907 C C . CYS A 1 111 ? 15.859 1.214 -1.056 1.00 31.22 111 CYS A C 1
ATOM 909 O O . CYS A 1 111 ? 16.475 1.053 -2.115 1.00 31.22 111 CYS A O 1
ATOM 911 N N . LYS A 1 112 ? 16.372 0.970 0.148 1.00 30.61 112 LYS A N 1
ATOM 912 C CA . LYS A 1 112 ? 17.443 0.030 0.469 1.00 30.61 112 LYS A CA 1
ATOM 913 C C . LYS A 1 112 ? 17.128 -0.594 1.817 1.00 30.61 112 LYS A C 1
ATOM 915 O O . LYS A 1 112 ? 16.664 0.159 2.697 1.00 30.61 112 LYS A O 1
#

Mean predicted aligned error: 11.58 Å